Protein AF-A0A972KC59-F1 (afdb_monomer_lite)

Sequence (123 aa):
MIPARIHNEEPGDDVRRSLGVIERSIFDCVYSRHHNGRVRERAIRRLLLSEQNFSWTVPYAVRLLGEYVVEIAAAIDTMLPLDWDSAREASFGKFAAMNPKFVALTEARATSYWALRAERTRL

Foldseek 3Di:
DQDQADADDDDDPVVLVPDDPVVNLVSLLNQCRYPDPVSVLVSLLCQQPPPPQDLVSLLSNLQSLLVDDVCSVVVCVVSCPPCVDPSNVCSNVVVCVVCVVSNVNSVVSNVVVVVVVVVVVVD

Secondary structure (DSSP, 8-state):
---S-B-PPPPPHHHHHHS-HHHHHHHHHHHTTBSSHHHHHHHHHHHHH-S---GGGHHHHHHHHTT--HHHHHHHHHHS-TT--HHHHHHHHHHHHH-HHHHHHHHHHHHHHHHHHHHHT--

Structure (mmCIF, N/CA/C/O backbone):
data_AF-A0A972KC59-F1
#
_entry.id   AF-A0A972KC59-F1
#
loop_
_atom_site.group_PDB
_atom_site.id
_atom_site.type_symbol
_atom_site.label_atom_id
_atom_site.label_alt_id
_atom_site.label_comp_id
_atom_site.label_asym_id
_atom_site.label_entity_id
_atom_site.label_seq_id
_atom_site.pdbx_PDB_ins_code
_atom_site.Cartn_x
_atom_site.Cartn_y
_atom_site.Cartn_z
_atom_site.occupancy
_atom_site.B_iso_or_equiv
_atom_site.auth_seq_id
_atom_site.auth_comp_id
_atom_site.auth_asym_id
_atom_site.auth_atom_id
_atom_site.pdbx_PDB_model_num
ATOM 1 N N . MET A 1 1 ? -2.236 13.576 -3.751 1.00 61.56 1 MET A N 1
ATOM 2 C CA . MET A 1 1 ? -3.547 12.915 -3.950 1.00 61.56 1 MET A CA 1
ATOM 3 C C . MET A 1 1 ? -3.276 11.479 -4.390 1.00 61.56 1 MET A C 1
ATOM 5 O O . MET A 1 1 ? -2.467 11.314 -5.289 1.00 61.56 1 MET A O 1
ATOM 9 N N . ILE A 1 2 ? -3.857 10.463 -3.741 1.00 78.06 2 ILE A N 1
ATOM 10 C CA . ILE A 1 2 ? -3.694 9.047 -4.140 1.00 78.06 2 ILE A CA 1
ATOM 11 C C . ILE A 1 2 ? -4.804 8.703 -5.145 1.00 78.06 2 ILE A C 1
ATOM 13 O O . ILE A 1 2 ? -5.965 8.982 -4.828 1.00 78.06 2 ILE A O 1
ATOM 17 N N . PRO A 1 3 ? -4.504 8.107 -6.315 1.00 81.44 3 PRO A N 1
ATOM 18 C CA . PRO A 1 3 ? -5.525 7.771 -7.305 1.00 81.44 3 PRO A CA 1
ATOM 19 C C . PRO A 1 3 ? -6.603 6.835 -6.747 1.00 81.44 3 PRO A C 1
ATOM 21 O O . PRO A 1 3 ? -6.301 5.869 -6.041 1.00 81.44 3 PRO A O 1
ATOM 24 N N . ALA A 1 4 ? -7.868 7.084 -7.093 1.00 84.56 4 ALA A N 1
ATOM 25 C CA . ALA A 1 4 ? -8.968 6.201 -6.707 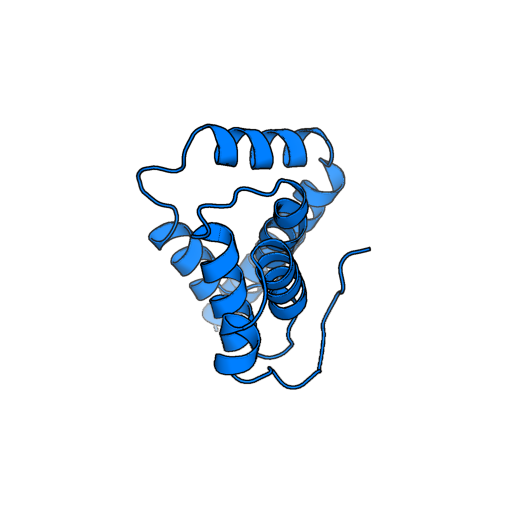1.00 84.56 4 ALA A CA 1
ATOM 26 C C . ALA A 1 4 ? -8.883 4.855 -7.445 1.00 84.56 4 ALA A C 1
ATOM 28 O O . ALA A 1 4 ? -8.833 3.809 -6.803 1.00 84.56 4 ALA A O 1
ATOM 29 N N . ARG A 1 5 ? -8.793 4.876 -8.776 1.00 89.31 5 ARG A N 1
ATOM 30 C CA . ARG A 1 5 ? -8.584 3.692 -9.613 1.00 89.31 5 ARG A CA 1
ATOM 31 C C . ARG A 1 5 ? -7.821 4.083 -10.876 1.00 89.31 5 ARG A C 1
ATOM 33 O O . ARG A 1 5 ? -8.007 5.196 -11.360 1.00 89.31 5 ARG A O 1
ATOM 40 N N . ILE A 1 6 ? -6.999 3.181 -11.401 1.00 92.88 6 ILE A N 1
ATOM 41 C CA . ILE A 1 6 ? -6.378 3.313 -12.725 1.00 92.88 6 ILE A CA 1
ATOM 42 C C . ILE A 1 6 ? -6.845 2.184 -13.652 1.00 92.88 6 ILE A C 1
ATOM 44 O O . ILE A 1 6 ? -7.125 1.068 -13.199 1.00 92.88 6 ILE A O 1
ATOM 48 N N . HIS A 1 7 ? -6.918 2.489 -14.947 1.00 92.75 7 HIS A N 1
ATOM 49 C CA . HIS A 1 7 ? -7.423 1.588 -15.993 1.00 92.75 7 HIS A CA 1
ATOM 50 C C . HIS A 1 7 ? -6.386 1.261 -17.071 1.00 92.75 7 HIS A C 1
ATOM 52 O O . HIS A 1 7 ? -6.705 0.583 -18.038 1.00 92.75 7 HIS A O 1
ATOM 58 N N . ASN A 1 8 ? -5.159 1.747 -16.908 1.00 93.00 8 ASN A N 1
ATOM 59 C CA . ASN A 1 8 ? -4.049 1.462 -17.804 1.00 93.00 8 ASN A CA 1
ATOM 60 C C . ASN A 1 8 ? -3.724 -0.031 -17.793 1.00 93.00 8 ASN A C 1
ATOM 62 O O . ASN A 1 8 ? -3.678 -0.618 -16.716 1.00 93.00 8 ASN A O 1
ATOM 66 N N . GLU A 1 9 ? -3.442 -0.598 -18.965 1.00 92.88 9 GLU A N 1
ATOM 67 C CA . GLU A 1 9 ? -2.882 -1.945 -19.078 1.00 92.88 9 GLU A CA 1
ATOM 68 C C . GLU A 1 9 ? -1.621 -2.079 -18.222 1.00 92.88 9 GLU A C 1
ATOM 70 O O . GLU A 1 9 ? -0.815 -1.148 -18.147 1.00 92.88 9 GLU A O 1
ATOM 75 N N . GLU A 1 10 ? -1.454 -3.233 -17.574 1.00 91.81 10 GLU A N 1
ATOM 76 C CA . GLU A 1 10 ? -0.248 -3.505 -16.798 1.00 91.81 10 GLU A CA 1
ATOM 77 C C . GLU A 1 10 ? 0.924 -3.773 -17.757 1.00 91.81 10 GLU A C 1
ATOM 79 O O . GLU A 1 10 ? 0.844 -4.690 -18.578 1.00 91.81 10 GLU A O 1
ATOM 84 N N . PRO A 1 11 ? 2.027 -3.009 -17.664 1.00 90.88 11 PRO A N 1
ATOM 85 C CA . PRO A 1 11 ? 3.232 -3.276 -18.422 1.00 90.88 11 PRO A CA 1
ATOM 86 C C . PRO A 1 11 ? 3.775 -4.660 -18.084 1.00 90.88 11 PRO A C 1
ATOM 88 O O . PRO A 1 11 ? 3.614 -5.148 -16.962 1.00 90.88 11 PRO A O 1
ATOM 91 N N . GLY A 1 12 ? 4.462 -5.272 -19.046 1.00 88.88 12 GLY A N 1
ATOM 92 C CA . GLY A 1 12 ? 5.113 -6.558 -18.836 1.00 88.88 12 GLY A CA 1
ATOM 93 C C . GLY A 1 12 ? 6.063 -6.543 -17.633 1.00 88.88 12 GLY A C 1
ATOM 94 O O . GLY A 1 12 ? 6.632 -5.514 -17.252 1.00 88.88 12 GLY A O 1
ATOM 95 N N . ASP A 1 13 ? 6.240 -7.708 -17.006 1.00 87.62 13 ASP A N 1
ATOM 96 C CA . ASP A 1 13 ? 7.121 -7.851 -15.840 1.00 87.62 13 ASP A CA 1
ATOM 97 C C . ASP A 1 13 ? 8.588 -7.488 -16.164 1.00 87.62 13 ASP A C 1
ATOM 99 O O . ASP A 1 13 ? 9.344 -7.120 -15.264 1.00 87.62 13 ASP A O 1
ATOM 103 N N . ASP A 1 14 ? 8.990 -7.567 -17.434 1.00 92.31 14 ASP A N 1
ATOM 104 C CA . ASP A 1 14 ? 10.281 -7.118 -17.963 1.00 92.31 14 ASP A CA 1
ATOM 105 C C . ASP A 1 14 ? 10.490 -5.611 -17.776 1.00 92.31 14 ASP A C 1
ATOM 107 O O . ASP A 1 14 ? 11.530 -5.209 -17.250 1.00 92.31 14 ASP A O 1
ATOM 111 N N . VAL A 1 15 ? 9.470 -4.799 -18.076 1.00 93.44 15 VAL A N 1
ATOM 112 C CA . VAL A 1 15 ? 9.511 -3.342 -17.891 1.00 93.44 15 VAL A CA 1
ATOM 113 C C . VAL A 1 15 ? 9.747 -3.014 -16.425 1.00 93.44 15 VAL A C 1
ATOM 115 O O . VAL A 1 15 ? 10.621 -2.221 -16.095 1.00 93.44 15 VAL A O 1
ATOM 118 N N . ARG A 1 16 ? 9.030 -3.666 -15.502 1.00 93.31 16 ARG A N 1
ATOM 119 C CA . ARG A 1 16 ? 9.256 -3.428 -14.070 1.00 93.31 16 ARG A CA 1
ATOM 120 C C . ARG A 1 16 ? 10.661 -3.854 -13.636 1.00 93.31 16 ARG A C 1
ATOM 122 O O . ARG A 1 16 ? 11.253 -3.205 -12.776 1.00 93.31 16 ARG A O 1
ATOM 129 N N . ARG A 1 17 ? 11.194 -4.957 -14.171 1.00 92.06 17 ARG A N 1
ATOM 130 C CA . ARG A 1 17 ? 12.540 -5.444 -13.818 1.00 92.06 17 ARG A CA 1
ATOM 131 C C . ARG A 1 17 ? 13.643 -4.503 -14.298 1.00 92.06 17 ARG A C 1
ATOM 133 O O . ARG A 1 17 ? 14.660 -4.421 -13.614 1.00 92.06 17 ARG A O 1
ATOM 140 N N . SER A 1 18 ? 13.437 -3.783 -15.402 1.00 95.56 18 SER A N 1
ATOM 141 C CA . SER A 1 18 ? 14.406 -2.799 -15.896 1.00 95.56 18 SER A CA 1
ATOM 142 C C . SER A 1 18 ? 14.417 -1.485 -15.108 1.00 95.56 18 SER A C 1
ATOM 144 O O . SER A 1 18 ? 15.389 -0.743 -15.202 1.00 95.56 18 SER A O 1
ATOM 146 N N . LEU A 1 19 ? 13.368 -1.188 -14.333 1.00 94.88 19 LEU A N 1
ATOM 147 C CA . LEU A 1 19 ? 13.283 0.026 -13.513 1.00 94.88 19 LEU A CA 1
ATOM 148 C C . LEU A 1 19 ? 14.255 -0.004 -12.330 1.00 94.88 19 LEU A C 1
ATOM 150 O O . LEU A 1 19 ? 14.490 -1.058 -11.740 1.00 94.88 19 LEU A O 1
ATOM 154 N N . GLY A 1 20 ? 14.743 1.162 -11.914 1.00 94.81 20 GLY A N 1
ATOM 155 C CA . GLY A 1 20 ? 15.504 1.350 -10.683 1.00 94.81 20 GLY A CA 1
ATOM 156 C C . GLY A 1 20 ? 14.663 1.145 -9.417 1.00 94.81 20 GLY A C 1
ATOM 157 O O . GLY A 1 20 ? 13.443 0.998 -9.450 1.00 94.81 20 GLY A O 1
ATOM 158 N N . VAL A 1 21 ? 15.313 1.149 -8.252 1.00 93.06 21 VAL A N 1
ATOM 159 C CA . VAL A 1 21 ? 14.655 0.874 -6.960 1.00 93.06 21 VAL A CA 1
ATOM 160 C C . VAL A 1 21 ? 13.471 1.810 -6.683 1.00 93.06 21 VAL A C 1
ATOM 162 O O . VAL A 1 21 ? 12.387 1.342 -6.347 1.00 93.06 21 VAL A O 1
ATOM 165 N N . ILE A 1 22 ? 13.670 3.121 -6.835 1.00 94.69 22 ILE A N 1
ATOM 166 C CA . ILE A 1 22 ? 12.629 4.125 -6.565 1.00 94.69 22 ILE A CA 1
ATOM 167 C C . ILE A 1 22 ? 11.489 3.997 -7.579 1.00 94.69 22 ILE A C 1
ATOM 169 O O . ILE A 1 22 ? 10.319 4.011 -7.204 1.00 94.69 22 ILE A O 1
ATOM 173 N N . GLU A 1 23 ? 11.827 3.821 -8.854 1.00 95.25 23 GLU A N 1
ATOM 174 C CA . GLU A 1 23 ? 10.865 3.678 -9.947 1.00 95.25 23 GLU A CA 1
ATOM 175 C C . GLU A 1 23 ? 9.991 2.434 -9.774 1.00 95.25 23 GLU A C 1
ATOM 177 O O . GLU A 1 23 ? 8.782 2.514 -9.972 1.00 95.25 23 GLU A O 1
ATOM 182 N N . ARG A 1 24 ? 10.561 1.307 -9.322 1.00 94.56 24 ARG A N 1
ATOM 183 C CA . ARG A 1 24 ? 9.791 0.102 -8.975 1.00 94.56 24 ARG A CA 1
ATOM 184 C C . ARG A 1 24 ? 8.807 0.359 -7.839 1.00 94.56 24 ARG A C 1
ATOM 186 O O . ARG A 1 24 ? 7.664 -0.075 -7.928 1.00 94.56 24 ARG A O 1
ATOM 193 N N . SER A 1 25 ? 9.213 1.096 -6.808 1.00 94.19 25 SER A N 1
ATOM 194 C CA . SER A 1 25 ? 8.317 1.452 -5.703 1.00 94.19 25 SER A CA 1
ATOM 195 C C . SER A 1 25 ? 7.198 2.399 -6.151 1.00 94.19 25 SER A C 1
ATOM 197 O O . SER A 1 25 ? 6.052 2.233 -5.741 1.00 94.19 25 SER A O 1
ATOM 199 N N . ILE A 1 26 ? 7.490 3.361 -7.034 1.00 94.50 26 ILE A N 1
ATOM 200 C CA . ILE A 1 26 ? 6.467 4.230 -7.641 1.00 94.50 26 ILE A CA 1
ATOM 201 C C . ILE A 1 26 ? 5.514 3.401 -8.507 1.00 94.50 26 ILE A C 1
ATOM 203 O O . ILE A 1 26 ? 4.298 3.555 -8.389 1.00 94.50 26 ILE A O 1
ATOM 207 N N . PHE A 1 27 ? 6.054 2.504 -9.334 1.00 95.00 27 PHE A N 1
ATOM 208 C CA . PHE A 1 27 ? 5.286 1.578 -10.159 1.00 95.00 27 PHE A CA 1
ATOM 209 C C . PHE A 1 27 ? 4.315 0.773 -9.294 1.00 95.00 27 PHE A C 1
ATOM 211 O O . PHE A 1 27 ? 3.109 0.809 -9.528 1.00 95.00 27 PHE A O 1
ATOM 218 N N . ASP A 1 28 ? 4.804 0.112 -8.245 1.00 93.44 28 ASP A N 1
ATOM 219 C CA . ASP A 1 28 ? 3.955 -0.711 -7.387 1.00 93.44 28 ASP A CA 1
ATOM 220 C C . ASP A 1 28 ? 2.923 0.145 -6.615 1.00 93.44 28 ASP A C 1
ATOM 222 O O . ASP A 1 28 ? 1.770 -0.264 -6.465 1.00 93.44 28 ASP A O 1
ATOM 226 N N . CYS A 1 29 ? 3.256 1.379 -6.214 1.00 93.88 29 CYS A N 1
ATOM 227 C CA . CYS A 1 29 ? 2.280 2.326 -5.656 1.00 93.88 29 CYS A CA 1
ATOM 228 C C . CYS A 1 29 ? 1.155 2.652 -6.646 1.00 93.88 29 CYS A C 1
ATOM 230 O O . CYS A 1 29 ? -0.021 2.609 -6.282 1.00 93.88 29 CYS A O 1
ATOM 232 N N . VAL A 1 30 ? 1.485 2.944 -7.903 1.00 94.25 30 VAL A N 1
ATOM 233 C CA . VAL A 1 30 ? 0.498 3.243 -8.950 1.00 94.25 30 VAL A CA 1
ATOM 234 C C . VAL A 1 30 ? -0.375 2.013 -9.234 1.00 94.25 30 VAL A C 1
ATOM 236 O O . VAL A 1 30 ? -1.604 2.103 -9.169 1.00 94.25 30 VAL A O 1
ATOM 239 N N . TYR A 1 31 ? 0.231 0.841 -9.442 1.00 93.56 31 TYR A N 1
ATOM 240 C CA . TYR A 1 31 ? -0.491 -0.397 -9.764 1.00 93.56 31 TYR A CA 1
ATOM 241 C C . TYR A 1 31 ? -1.244 -1.015 -8.580 1.00 93.56 31 TYR A C 1
ATOM 243 O O . TYR A 1 31 ? -2.209 -1.752 -8.795 1.00 93.56 31 TYR A O 1
ATOM 251 N N . SER A 1 32 ? -0.957 -0.609 -7.337 1.00 91.19 32 SER A N 1
ATOM 252 C CA . SER A 1 32 ? -1.829 -0.897 -6.182 1.00 91.19 32 SER A CA 1
ATOM 253 C C . SER A 1 32 ? -3.250 -0.324 -6.341 1.00 91.19 32 SER A C 1
ATOM 255 O O . SER A 1 32 ? -4.175 -0.717 -5.627 1.00 9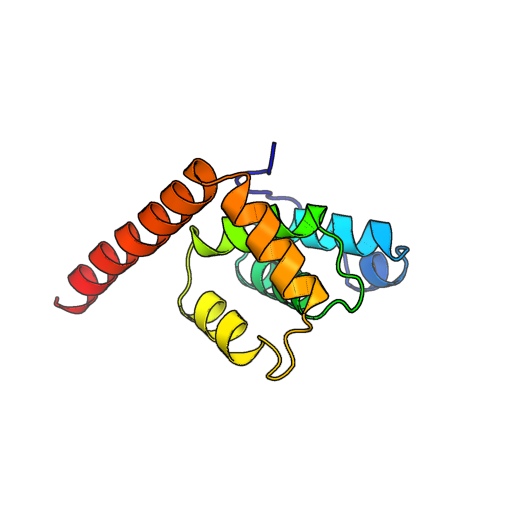1.19 32 SER A O 1
ATOM 257 N N . ARG A 1 33 ? -3.454 0.597 -7.295 1.00 92.00 33 ARG A N 1
ATOM 258 C CA . ARG A 1 33 ? -4.734 1.260 -7.591 1.00 92.00 33 ARG A CA 1
ATOM 259 C C . ARG A 1 33 ? -5.399 0.739 -8.868 1.00 92.00 33 ARG A C 1
ATOM 261 O O . ARG A 1 33 ? -6.404 1.297 -9.303 1.00 92.00 33 ARG A O 1
ATOM 268 N N . HIS A 1 34 ? -4.869 -0.319 -9.474 1.00 92.69 34 HIS A 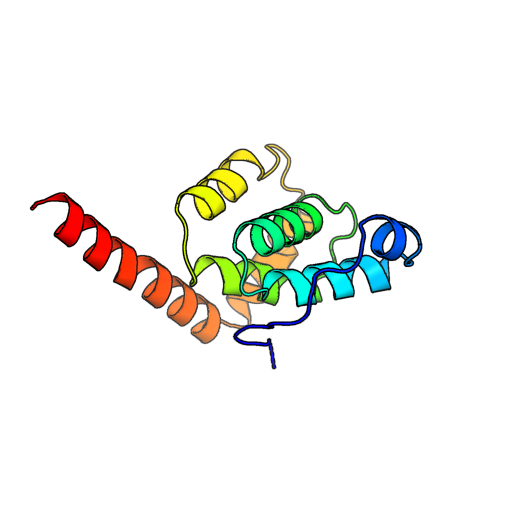N 1
ATOM 269 C CA . HIS A 1 34 ? -5.370 -0.868 -10.731 1.00 92.69 34 HIS A CA 1
ATOM 270 C C . HIS A 1 34 ? -6.785 -1.464 -10.618 1.00 92.69 34 HIS A C 1
ATOM 272 O O . HIS A 1 34 ? -7.195 -1.951 -9.570 1.00 92.69 34 HIS A O 1
ATOM 278 N N . HIS A 1 35 ? -7.587 -1.423 -11.678 1.00 88.69 35 HIS A N 1
ATOM 279 C CA . HIS A 1 35 ? -8.952 -1.960 -11.636 1.00 88.69 35 HIS A CA 1
ATOM 280 C C . HIS A 1 35 ? -8.988 -3.492 -11.440 1.00 88.69 35 HIS A C 1
ATOM 282 O O . HIS A 1 35 ? -9.804 -3.992 -10.663 1.00 88.69 35 HIS A O 1
ATOM 288 N N . ASN A 1 36 ? -8.061 -4.230 -12.063 1.00 88.75 36 ASN A N 1
ATOM 289 C CA . ASN A 1 36 ? -7.908 -5.678 -11.888 1.00 88.75 36 ASN A CA 1
ATOM 290 C C . ASN A 1 36 ? -7.347 -6.012 -10.492 1.00 88.75 36 ASN A C 1
ATOM 292 O O . ASN A 1 36 ? -6.275 -5.538 -10.109 1.00 88.75 36 ASN A O 1
ATOM 296 N N . GLY A 1 37 ? -8.071 -6.847 -9.737 1.00 84.44 37 GLY A N 1
ATOM 297 C CA . GLY A 1 37 ? -7.708 -7.255 -8.376 1.00 84.44 37 GLY A CA 1
ATOM 298 C C . GLY A 1 37 ? -6.384 -8.018 -8.275 1.00 84.44 37 GLY A C 1
ATOM 299 O O . GLY A 1 37 ? -5.642 -7.782 -7.329 1.00 84.44 37 GLY A O 1
ATOM 300 N N . ARG A 1 38 ? -6.036 -8.846 -9.271 1.00 85.56 38 ARG A N 1
ATOM 301 C CA . ARG A 1 38 ? -4.775 -9.615 -9.277 1.00 85.56 38 ARG A CA 1
ATOM 302 C C . ARG A 1 38 ? -3.550 -8.709 -9.404 1.00 85.56 38 ARG A C 1
ATOM 304 O O . ARG A 1 38 ? -2.544 -8.922 -8.736 1.00 85.56 38 ARG A O 1
ATOM 311 N N . VAL A 1 39 ? -3.661 -7.668 -10.230 1.00 90.69 39 VAL A N 1
ATOM 312 C CA . VAL A 1 39 ? -2.607 -6.657 -10.418 1.00 90.69 39 VAL A CA 1
ATOM 313 C C . VAL A 1 39 ? -2.378 -5.885 -9.122 1.00 90.69 39 VAL A C 1
ATOM 315 O O . VAL A 1 39 ? -1.243 -5.760 -8.664 1.00 90.69 39 VAL A O 1
ATOM 318 N N . ARG A 1 40 ? -3.467 -5.440 -8.479 1.00 88.81 40 ARG A N 1
ATOM 319 C CA . ARG A 1 40 ? -3.397 -4.752 -7.183 1.00 88.81 40 ARG A CA 1
ATOM 320 C C . ARG A 1 40 ? -2.761 -5.611 -6.104 1.00 88.81 40 ARG A C 1
ATOM 322 O O . ARG A 1 40 ? -1.903 -5.120 -5.377 1.00 88.81 40 ARG A O 1
ATOM 329 N N . GLU A 1 41 ? -3.175 -6.872 -6.008 1.00 84.69 41 GLU A N 1
ATOM 330 C CA . GLU A 1 41 ? -2.622 -7.817 -5.043 1.00 84.69 41 GLU A CA 1
ATOM 331 C C . GLU A 1 41 ? -1.115 -7.994 -5.263 1.00 84.69 41 GLU A C 1
ATOM 333 O O . GLU A 1 41 ? -0.320 -7.824 -4.344 1.00 84.69 41 GLU A O 1
ATOM 338 N N . ARG A 1 42 ? -0.682 -8.246 -6.500 1.00 88.31 42 ARG A N 1
ATOM 339 C CA . ARG A 1 42 ? 0.743 -8.392 -6.816 1.00 88.31 42 ARG A CA 1
ATOM 340 C C . ARG A 1 42 ? 1.551 -7.137 -6.479 1.00 88.31 42 ARG A C 1
ATOM 342 O O . ARG A 1 42 ? 2.643 -7.249 -5.922 1.00 88.31 42 ARG A O 1
ATOM 349 N N . ALA A 1 43 ? 1.021 -5.958 -6.793 1.00 90.31 43 ALA A N 1
ATOM 350 C CA . ALA A 1 43 ? 1.666 -4.687 -6.492 1.00 90.31 43 ALA A CA 1
ATOM 351 C C . ALA A 1 43 ? 1.803 -4.457 -4.977 1.00 90.31 43 ALA A C 1
ATOM 353 O O . ALA A 1 43 ? 2.887 -4.111 -4.509 1.00 90.31 43 ALA A O 1
ATOM 354 N N . ILE A 1 44 ? 0.755 -4.724 -4.184 1.00 87.19 44 ILE A N 1
ATOM 355 C CA . ILE A 1 44 ? 0.848 -4.550 -2.728 1.00 87.19 44 ILE A CA 1
ATOM 356 C C . ILE A 1 44 ? 1.786 -5.570 -2.084 1.00 87.19 44 ILE A C 1
ATOM 358 O O . ILE A 1 44 ? 2.569 -5.205 -1.211 1.00 87.19 44 ILE A O 1
ATOM 362 N N . ARG A 1 45 ? 1.785 -6.819 -2.567 1.00 84.94 45 ARG A N 1
ATOM 363 C CA . ARG A 1 45 ? 2.731 -7.851 -2.125 1.00 84.94 45 ARG A CA 1
ATOM 364 C C . ARG A 1 45 ? 4.173 -7.381 -2.313 1.00 84.94 45 ARG A C 1
ATOM 366 O O . ARG A 1 45 ? 4.978 -7.488 -1.395 1.00 84.94 45 ARG A O 1
ATOM 373 N N . ARG A 1 46 ? 4.485 -6.802 -3.475 1.00 88.69 46 ARG A N 1
ATOM 374 C CA . ARG A 1 46 ? 5.812 -6.238 -3.766 1.00 88.69 46 ARG A CA 1
ATOM 375 C C . ARG A 1 46 ? 6.162 -5.064 -2.848 1.00 88.69 46 ARG A C 1
ATOM 377 O O . ARG A 1 46 ? 7.303 -4.992 -2.412 1.00 88.69 46 ARG A O 1
ATOM 384 N N . LEU A 1 47 ? 5.210 -4.186 -2.521 1.00 87.38 47 LEU A N 1
ATOM 385 C CA . LEU A 1 47 ? 5.441 -3.072 -1.591 1.00 87.38 47 LEU A CA 1
ATOM 386 C C . LEU A 1 47 ? 5.712 -3.541 -0.158 1.00 87.38 47 LEU A C 1
ATOM 388 O O . LEU A 1 47 ? 6.621 -3.022 0.480 1.00 87.38 47 LEU A O 1
ATOM 392 N N . LEU A 1 48 ? 4.937 -4.505 0.344 1.00 81.25 48 LEU A N 1
ATOM 393 C CA . LEU A 1 48 ? 5.064 -4.990 1.722 1.00 81.25 48 LEU A CA 1
ATOM 394 C C . LEU A 1 48 ? 6.320 -5.845 1.925 1.00 81.25 48 LEU A C 1
ATOM 396 O O . LEU A 1 48 ? 6.986 -5.718 2.949 1.00 81.25 48 LEU A O 1
ATOM 400 N N . LEU A 1 49 ? 6.671 -6.666 0.930 1.00 81.38 49 LEU A N 1
ATOM 401 C CA . LEU A 1 49 ? 7.866 -7.517 0.956 1.00 81.38 49 LEU A CA 1
ATOM 402 C C . LEU A 1 49 ? 9.142 -6.800 0.495 1.00 81.38 49 LEU A C 1
ATOM 404 O O . LEU A 1 49 ? 10.229 -7.365 0.582 1.00 81.38 49 LEU A O 1
ATOM 408 N N . SER A 1 50 ? 9.039 -5.572 -0.017 1.00 81.88 50 SER A N 1
ATOM 409 C CA . SER A 1 50 ? 10.207 -4.790 -0.415 1.00 81.88 50 SER A CA 1
ATOM 410 C C . SER A 1 50 ? 11.074 -4.494 0.806 1.00 81.88 50 SER A C 1
ATOM 412 O O . SER A 1 50 ? 10.606 -3.892 1.772 1.00 81.88 50 SER A O 1
ATOM 414 N N . GLU A 1 51 ? 12.359 -4.846 0.744 1.00 79.62 51 GLU A N 1
ATOM 415 C CA . GLU A 1 51 ? 13.377 -4.432 1.727 1.00 79.62 51 GLU A CA 1
ATOM 416 C C . GLU A 1 51 ? 13.449 -2.906 1.857 1.00 79.62 51 GLU A C 1
ATOM 418 O O . GLU A 1 51 ? 13.716 -2.356 2.924 1.00 79.62 51 GLU A O 1
ATOM 423 N N . GLN A 1 52 ? 13.106 -2.207 0.777 1.00 80.25 52 GLN A N 1
ATOM 424 C CA . GLN A 1 52 ? 13.097 -0.759 0.725 1.00 80.25 52 GLN A CA 1
ATOM 425 C C . GLN A 1 52 ? 11.832 -0.230 1.403 1.00 80.25 52 GLN A C 1
ATOM 427 O O . GLN A 1 52 ? 10.758 -0.166 0.801 1.00 80.25 52 GLN A O 1
ATOM 432 N N . ASN A 1 53 ? 11.979 0.146 2.671 1.00 76.38 53 ASN A N 1
ATOM 433 C CA . ASN A 1 53 ? 10.926 0.703 3.513 1.00 76.38 53 ASN A CA 1
ATOM 434 C C . ASN A 1 53 ? 10.774 2.221 3.307 1.00 76.38 53 ASN A C 1
ATOM 436 O O . ASN A 1 53 ? 11.182 3.044 4.128 1.00 76.38 53 ASN A O 1
ATOM 440 N N . PHE A 1 54 ? 10.204 2.610 2.171 1.00 89.44 54 PHE A N 1
ATOM 441 C CA . PHE A 1 54 ? 9.927 4.014 1.892 1.00 89.44 54 PHE A CA 1
ATOM 442 C C . PHE A 1 54 ? 8.623 4.466 2.560 1.00 89.44 54 PHE A C 1
ATOM 444 O O . PHE A 1 54 ? 7.541 4.049 2.164 1.00 89.44 54 PHE A O 1
ATOM 451 N N . SER A 1 55 ? 8.690 5.396 3.512 1.00 89.81 55 SER A N 1
ATOM 452 C CA . SER A 1 55 ? 7.513 5.874 4.263 1.00 89.81 55 SER A CA 1
ATOM 453 C C . SER A 1 55 ? 6.382 6.453 3.396 1.00 89.81 55 SER A C 1
ATOM 455 O O . SER A 1 55 ? 5.215 6.413 3.785 1.00 89.81 55 SER A O 1
ATOM 457 N N . TRP A 1 56 ? 6.689 6.957 2.197 1.00 91.19 56 TRP A N 1
ATOM 458 C CA . TRP A 1 56 ? 5.700 7.486 1.253 1.00 91.19 56 TRP A CA 1
ATOM 459 C C . TRP A 1 56 ? 4.874 6.404 0.534 1.00 91.19 56 TRP A C 1
ATOM 461 O O . TRP A 1 56 ? 3.898 6.744 -0.137 1.00 91.19 56 TRP A O 1
ATOM 471 N N . THR A 1 57 ? 5.213 5.118 0.676 1.00 91.81 57 THR A N 1
ATOM 472 C CA . THR A 1 57 ? 4.418 3.997 0.140 1.00 91.81 57 THR A CA 1
ATOM 473 C C . THR A 1 57 ? 3.287 3.590 1.090 1.00 91.81 57 THR A C 1
ATOM 475 O O . THR A 1 57 ? 2.242 3.122 0.637 1.00 91.81 57 THR A O 1
ATOM 478 N N . VAL A 1 58 ? 3.437 3.850 2.397 1.00 90.38 58 VAL A N 1
ATOM 479 C CA . VAL A 1 58 ? 2.466 3.509 3.456 1.00 90.38 58 VAL A CA 1
ATOM 480 C C . VAL A 1 58 ? 1.030 3.948 3.134 1.00 90.38 58 VAL A C 1
ATOM 482 O O . VAL A 1 58 ? 0.119 3.128 3.272 1.00 90.38 58 VAL A O 1
ATOM 485 N N . PRO A 1 59 ? 0.771 5.178 2.642 1.00 91.62 59 PRO A N 1
ATOM 486 C CA . PRO A 1 59 ? -0.590 5.606 2.338 1.00 91.62 59 PRO A CA 1
ATOM 487 C C . PRO A 1 59 ? -1.282 4.727 1.284 1.00 91.62 59 PRO A C 1
ATOM 489 O O . PRO A 1 59 ? -2.499 4.560 1.340 1.00 91.62 59 PRO A O 1
ATOM 492 N N . TYR A 1 60 ? -0.532 4.154 0.336 1.00 90.88 60 TYR A N 1
ATOM 493 C CA . TYR A 1 60 ? -1.067 3.267 -0.703 1.00 90.88 60 TYR A CA 1
ATOM 494 C C . TYR A 1 60 ? -1.472 1.912 -0.122 1.00 90.88 60 TYR A C 1
ATOM 496 O O . TYR A 1 60 ? -2.547 1.405 -0.450 1.00 90.88 60 TYR A O 1
ATOM 504 N N . ALA A 1 61 ? -0.658 1.379 0.794 1.00 87.06 61 ALA A N 1
ATOM 505 C CA . ALA A 1 61 ? -0.966 0.154 1.520 1.00 87.06 61 ALA A CA 1
ATOM 506 C C . ALA A 1 61 ? -2.208 0.315 2.400 1.00 87.06 61 ALA A C 1
ATOM 508 O O . ALA A 1 61 ? -3.164 -0.448 2.267 1.00 87.06 61 ALA A O 1
ATOM 509 N N . VAL A 1 62 ? -2.246 1.367 3.224 1.00 86.94 62 VAL A N 1
ATOM 510 C CA . VAL A 1 62 ? -3.390 1.633 4.106 1.00 86.94 62 VAL A CA 1
ATOM 511 C C . VAL A 1 62 ? -4.655 1.887 3.287 1.00 86.94 62 VAL A C 1
ATOM 513 O O . VAL A 1 62 ? -5.700 1.320 3.587 1.00 86.94 62 VAL A O 1
ATOM 516 N N . ARG A 1 63 ? -4.583 2.665 2.196 1.00 87.25 63 ARG A N 1
ATOM 517 C CA . ARG A 1 63 ? -5.755 2.938 1.345 1.00 87.25 63 ARG A CA 1
ATOM 518 C C . ARG A 1 63 ? -6.408 1.661 0.817 1.00 87.25 63 ARG A C 1
ATOM 520 O O . ARG A 1 63 ? -7.634 1.646 0.692 1.00 87.25 63 ARG A O 1
ATOM 527 N N . LEU A 1 64 ? -5.606 0.647 0.478 1.00 84.00 64 LEU A N 1
ATOM 528 C CA . LEU A 1 64 ? -6.075 -0.615 -0.095 1.00 84.00 64 LEU A CA 1
ATOM 529 C C . LEU A 1 64 ? -6.881 -1.449 0.912 1.00 84.00 64 LEU A C 1
ATOM 531 O O . LEU A 1 64 ? -7.860 -2.077 0.511 1.00 84.00 64 LEU A O 1
ATOM 535 N N . LEU A 1 65 ? -6.543 -1.388 2.207 1.00 78.25 65 LEU A N 1
ATOM 536 C CA . LEU A 1 65 ? -7.287 -2.078 3.275 1.00 78.25 65 LEU A CA 1
ATOM 537 C C . LEU A 1 65 ? -8.765 -1.654 3.321 1.00 78.25 6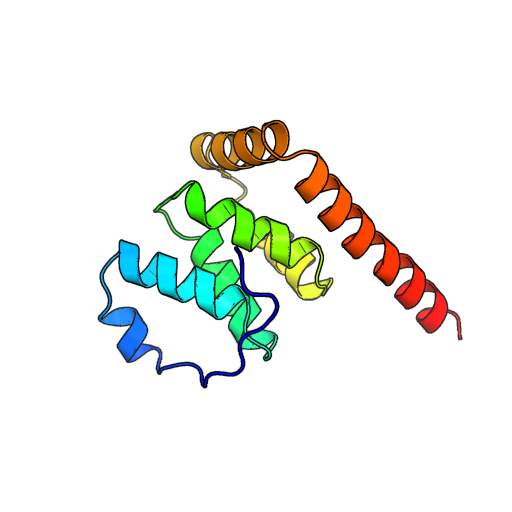5 LEU A C 1
ATOM 539 O O . LEU A 1 65 ? -9.640 -2.462 3.620 1.00 78.25 65 LEU A O 1
ATOM 543 N N . GLY A 1 66 ? -9.061 -0.407 2.949 1.00 75.31 66 GLY A N 1
ATOM 544 C CA . GLY A 1 66 ? -10.424 0.124 2.877 1.00 75.31 66 GLY A CA 1
ATOM 545 C C . GLY A 1 66 ? -11.168 -0.154 1.563 1.00 75.31 66 GLY A C 1
ATOM 546 O O . GLY A 1 66 ? -12.204 0.463 1.337 1.00 75.31 66 GLY A O 1
ATOM 547 N N . GLU A 1 67 ? -10.647 -0.982 0.649 1.00 75.06 67 GLU A N 1
ATOM 548 C CA . GLU A 1 67 ? -11.237 -1.209 -0.691 1.00 75.06 67 GLU A CA 1
ATOM 549 C C . GLU A 1 67 ? -11.572 -2.663 -1.037 1.00 75.06 67 GLU A C 1
ATOM 551 O O . GLU A 1 67 ? -11.985 -2.928 -2.169 1.00 75.06 67 GLU A O 1
ATOM 556 N N . TYR A 1 68 ? -11.454 -3.565 -0.063 1.00 66.94 68 TYR A N 1
ATOM 557 C CA . TYR A 1 68 ? -11.795 -4.994 -0.126 1.00 66.94 68 TYR A CA 1
ATOM 558 C C . TYR A 1 68 ? -10.782 -5.897 -0.811 1.00 66.94 68 TYR A C 1
ATOM 560 O O . TYR A 1 68 ? -10.301 -5.621 -1.910 1.00 66.94 68 TYR A O 1
ATOM 568 N N . VAL A 1 69 ? -10.489 -7.014 -0.140 1.00 56.72 69 VAL A N 1
ATOM 569 C CA . VAL A 1 69 ? -11.084 -8.361 -0.293 1.00 56.72 69 VAL A CA 1
ATOM 570 C C . VAL A 1 69 ? -10.513 -9.178 0.903 1.00 56.72 69 VAL A C 1
ATOM 572 O O . VAL A 1 69 ? -9.380 -8.889 1.297 1.00 56.72 69 VAL A O 1
ATOM 575 N N . VAL A 1 70 ? -11.234 -10.121 1.546 1.00 60.53 70 VAL A N 1
ATOM 576 C CA . VAL A 1 70 ? -10.636 -10.897 2.676 1.00 60.53 70 VAL A CA 1
ATOM 577 C C . VAL A 1 70 ? -9.377 -11.591 2.223 1.00 60.53 70 VAL A C 1
ATOM 579 O O . VAL A 1 70 ? -8.459 -11.755 2.990 1.00 60.53 70 VAL A O 1
ATOM 582 N N . GLU A 1 71 ? -9.323 -11.939 0.953 1.00 59.94 71 GLU A N 1
ATOM 583 C CA . GLU A 1 71 ? -8.220 -12.586 0.291 1.00 59.94 71 GLU A CA 1
ATOM 584 C C . GLU A 1 71 ? -6.996 -11.662 0.225 1.00 59.94 71 GLU A C 1
ATOM 586 O O . GLU A 1 71 ? -5.890 -12.155 0.372 1.00 59.94 71 GLU A O 1
ATOM 591 N N . ILE A 1 72 ? -7.162 -10.334 0.121 1.00 63.66 72 ILE A N 1
ATOM 592 C CA . ILE A 1 72 ? -6.050 -9.375 0.252 1.00 63.66 72 ILE A CA 1
ATOM 593 C C . ILE A 1 72 ? -5.719 -9.135 1.722 1.00 63.66 72 ILE A C 1
ATOM 595 O O . ILE A 1 72 ? -4.548 -9.068 2.052 1.00 63.66 72 ILE A O 1
ATOM 599 N N . ALA A 1 73 ? -6.706 -9.016 2.612 1.00 64.88 73 ALA A N 1
ATOM 600 C CA . ALA A 1 73 ? -6.434 -8.840 4.041 1.00 64.88 73 ALA A CA 1
ATOM 601 C C . ALA A 1 73 ? -5.743 -10.075 4.644 1.00 64.88 73 ALA A C 1
ATOM 603 O O . ALA A 1 73 ? -4.779 -9.921 5.373 1.00 64.88 73 ALA A O 1
ATOM 604 N N . ALA A 1 74 ? -6.175 -11.279 4.274 1.00 65.31 74 ALA A N 1
ATOM 605 C CA . ALA A 1 74 ? -5.599 -12.566 4.641 1.00 65.31 74 ALA A CA 1
ATOM 606 C C . ALA A 1 74 ? -4.293 -12.832 3.891 1.00 65.31 74 ALA A C 1
ATOM 608 O O . ALA A 1 74 ? -3.376 -13.397 4.470 1.00 65.31 74 ALA A O 1
ATOM 609 N N . ALA A 1 75 ? -4.157 -12.405 2.628 1.00 63.47 75 ALA A N 1
ATOM 610 C CA . ALA A 1 75 ? -2.853 -12.392 1.971 1.00 63.47 75 ALA A CA 1
ATOM 611 C C . ALA A 1 75 ? -1.896 -11.479 2.730 1.00 63.47 75 ALA A C 1
ATOM 613 O O . ALA A 1 75 ? -0.801 -11.900 3.035 1.00 63.47 75 ALA A O 1
ATOM 614 N N . ILE A 1 76 ? -2.306 -10.262 3.085 1.00 64.19 76 ILE A N 1
ATOM 615 C CA . ILE A 1 76 ? -1.486 -9.359 3.888 1.00 64.19 76 ILE A CA 1
ATOM 616 C C . ILE A 1 76 ? -1.157 -10.033 5.214 1.00 64.19 76 ILE A C 1
ATOM 618 O O . ILE A 1 76 ? 0.018 -10.173 5.478 1.00 64.19 76 ILE A O 1
ATOM 622 N N . ASP A 1 77 ? -2.134 -10.530 5.971 1.00 66.00 77 ASP A N 1
ATOM 623 C CA . ASP A 1 77 ? -1.951 -11.195 7.271 1.00 66.00 77 ASP A CA 1
ATOM 624 C C . ASP A 1 77 ? -0.984 -12.390 7.204 1.00 66.00 77 ASP A C 1
ATOM 626 O O . ASP A 1 77 ? -0.060 -12.495 8.001 1.00 66.00 77 ASP A O 1
ATOM 630 N N . THR A 1 78 ? -1.114 -13.238 6.179 1.00 64.88 78 THR A N 1
ATOM 631 C CA . THR A 1 78 ? -0.199 -14.373 5.934 1.00 64.88 78 THR A CA 1
ATOM 632 C C . THR A 1 78 ? 1.175 -13.954 5.408 1.00 64.88 78 THR A C 1
ATOM 634 O O . THR A 1 78 ? 2.104 -14.760 5.406 1.00 64.88 78 THR A O 1
ATOM 637 N N . MET A 1 79 ? 1.311 -12.720 4.923 1.00 61.12 79 MET A N 1
ATOM 638 C CA . MET A 1 79 ? 2.536 -12.180 4.332 1.00 61.12 79 MET A CA 1
ATOM 639 C C . MET A 1 79 ? 3.204 -11.114 5.172 1.00 61.12 79 MET A C 1
ATOM 641 O O . MET A 1 79 ? 4.318 -10.717 4.825 1.00 61.12 79 MET A O 1
ATOM 645 N N . LEU A 1 80 ? 2.549 -10.639 6.233 1.00 62.81 80 LEU A N 1
ATOM 646 C CA . LEU A 1 80 ? 3.209 -9.908 7.289 1.00 62.81 80 LEU A CA 1
ATOM 647 C C . LEU A 1 80 ? 4.291 -10.860 7.763 1.00 62.81 80 LEU A C 1
ATOM 649 O O . LEU A 1 80 ? 3.965 -11.940 8.263 1.00 62.81 80 LEU A O 1
ATOM 653 N N . PRO A 1 81 ? 5.570 -10.545 7.506 1.00 54.62 81 PRO A N 1
ATOM 654 C CA . PRO A 1 81 ? 6.621 -11.406 7.988 1.00 54.62 81 PRO A CA 1
ATOM 655 C C . PRO A 1 81 ? 6.412 -11.526 9.495 1.00 54.62 81 PRO A C 1
ATOM 657 O O . PRO A 1 81 ? 6.100 -10.528 10.150 1.00 54.62 81 PRO A O 1
ATOM 660 N N . LEU A 1 82 ? 6.613 -12.722 10.046 1.00 52.12 82 LEU A N 1
ATOM 661 C CA . LEU A 1 82 ? 6.770 -12.879 11.496 1.00 52.12 82 LEU A CA 1
ATOM 662 C C . LEU A 1 82 ? 7.809 -11.867 12.041 1.00 52.12 82 LEU A C 1
ATOM 664 O O . LEU A 1 82 ? 7.688 -11.425 13.177 1.00 52.12 82 LEU A O 1
ATOM 668 N N . ASP A 1 83 ? 8.727 -11.419 11.173 1.00 54.03 83 ASP A N 1
ATOM 669 C CA . ASP A 1 83 ? 9.703 -10.348 11.378 1.00 54.03 83 ASP A CA 1
ATOM 670 C C . ASP A 1 83 ? 9.299 -9.023 10.691 1.00 54.03 83 ASP A C 1
ATOM 672 O O . ASP A 1 83 ? 10.010 -8.494 9.825 1.00 54.03 83 ASP A O 1
ATOM 676 N N . TRP A 1 84 ? 8.134 -8.463 11.031 1.00 66.38 84 TRP A N 1
ATOM 677 C CA . TRP A 1 84 ? 7.832 -7.070 10.691 1.00 66.38 84 TRP A CA 1
ATOM 678 C C . TRP A 1 84 ? 8.852 -6.172 11.405 1.00 66.38 84 TRP A C 1
ATOM 680 O O . TRP A 1 84 ? 8.685 -5.827 12.569 1.00 66.38 84 TRP A O 1
ATOM 690 N N . ASP A 1 85 ? 9.935 -5.806 10.714 1.00 73.00 85 ASP A N 1
ATOM 691 C CA . ASP A 1 85 ? 10.999 -5.009 11.329 1.00 73.00 85 ASP A CA 1
ATOM 692 C C . ASP A 1 85 ? 10.459 -3.671 11.875 1.00 73.00 85 ASP A C 1
ATOM 694 O O . ASP A 1 85 ? 9.665 -2.971 11.229 1.00 73.00 85 ASP A O 1
ATOM 698 N N . SER A 1 86 ? 10.949 -3.317 13.061 1.00 78.50 86 SER A N 1
ATOM 699 C CA . SER A 1 86 ? 10.723 -2.089 13.823 1.00 78.50 86 SER A CA 1
ATOM 700 C C . SER A 1 86 ? 10.661 -0.818 12.968 1.00 78.50 86 SER A C 1
ATOM 702 O O . SER A 1 86 ? 9.834 0.061 13.210 1.00 78.50 86 SER A O 1
ATOM 704 N N . ALA A 1 87 ? 11.472 -0.715 11.910 1.00 81.56 87 ALA A N 1
ATOM 705 C CA . ALA A 1 87 ? 11.466 0.434 11.009 1.00 81.56 87 ALA A CA 1
ATOM 706 C C . ALA A 1 87 ? 10.167 0.551 10.187 1.00 81.56 87 ALA A C 1
ATOM 708 O O . ALA A 1 87 ? 9.661 1.662 9.955 1.00 81.56 87 ALA A O 1
ATOM 709 N N . ARG A 1 88 ? 9.609 -0.574 9.716 1.00 81.12 88 ARG A N 1
ATOM 710 C CA . ARG A 1 88 ? 8.315 -0.582 9.011 1.00 81.12 88 ARG A CA 1
ATOM 711 C C . ARG A 1 88 ? 7.196 -0.283 9.989 1.00 81.12 88 ARG A C 1
ATOM 713 O O . ARG A 1 88 ? 6.328 0.526 9.672 1.00 81.12 88 ARG A O 1
ATOM 720 N N . GLU A 1 89 ? 7.223 -0.898 11.169 1.00 82.69 89 GLU A N 1
ATOM 721 C CA . GLU A 1 89 ? 6.219 -0.663 12.211 1.00 82.69 89 GLU A CA 1
ATOM 722 C C . GLU A 1 89 ? 6.176 0.823 12.585 1.00 82.69 89 GLU A C 1
ATOM 724 O O . GLU A 1 89 ? 5.121 1.454 12.519 1.00 82.69 89 GLU A O 1
ATOM 729 N N . ALA A 1 90 ? 7.341 1.430 12.822 1.00 87.38 90 ALA A N 1
ATOM 730 C CA . ALA A 1 90 ? 7.466 2.856 13.090 1.00 87.38 90 ALA A CA 1
ATOM 731 C C . ALA A 1 90 ? 6.930 3.725 11.940 1.00 87.38 90 ALA A C 1
ATOM 733 O O . ALA A 1 90 ? 6.315 4.764 12.183 1.00 87.38 90 ALA A O 1
ATOM 734 N N . SER A 1 91 ? 7.121 3.313 10.683 1.00 89.12 91 SER A N 1
ATOM 735 C CA . SER A 1 91 ? 6.623 4.056 9.516 1.00 89.12 91 SER A CA 1
ATOM 736 C C . SER A 1 91 ? 5.096 4.032 9.425 1.00 89.12 91 SER A C 1
ATOM 738 O O . SER A 1 91 ? 4.476 5.077 9.209 1.00 89.12 91 SER A O 1
ATOM 740 N N . PHE A 1 92 ? 4.483 2.867 9.646 1.00 88.81 92 PHE A N 1
ATOM 741 C CA . PHE A 1 92 ? 3.027 2.724 9.695 1.00 88.81 92 PHE A CA 1
ATOM 742 C C . PHE A 1 92 ? 2.428 3.437 10.912 1.00 88.81 92 PHE A C 1
ATOM 744 O O . PHE A 1 92 ? 1.469 4.194 10.757 1.00 88.81 92 PHE A O 1
ATOM 751 N N . GLY A 1 93 ? 3.032 3.282 12.092 1.00 89.25 93 GLY A N 1
ATOM 752 C CA . GLY A 1 93 ? 2.611 3.955 13.321 1.00 89.25 93 GLY A CA 1
ATOM 753 C C . GLY A 1 93 ? 2.683 5.477 13.203 1.00 89.25 93 GLY A C 1
ATOM 754 O O . GLY A 1 93 ? 1.711 6.174 13.500 1.00 89.25 93 GLY A O 1
ATOM 755 N N . LYS A 1 94 ? 3.787 6.012 12.666 1.00 93.25 94 LYS A N 1
ATOM 756 C CA . LYS A 1 94 ? 3.936 7.451 12.405 1.00 93.25 94 LYS A CA 1
ATOM 757 C C . LYS A 1 94 ? 2.897 7.956 11.408 1.00 93.25 94 LYS A C 1
ATOM 759 O O . LYS A 1 94 ? 2.294 9.003 11.638 1.00 93.25 94 LYS A O 1
ATOM 764 N N . PHE A 1 95 ? 2.664 7.224 10.316 1.00 93.44 95 PHE A N 1
ATOM 765 C CA . PHE A 1 95 ? 1.629 7.587 9.351 1.00 93.44 95 PHE A CA 1
ATOM 766 C C . PHE A 1 95 ? 0.243 7.631 10.004 1.00 93.44 95 PHE A C 1
ATOM 768 O O . PHE A 1 95 ? -0.479 8.611 9.810 1.00 93.44 95 PHE A O 1
ATOM 775 N N . ALA A 1 96 ? -0.110 6.613 10.793 1.00 91.81 96 ALA A N 1
ATOM 776 C CA . ALA A 1 96 ? -1.397 6.530 11.472 1.00 91.81 96 ALA A CA 1
ATOM 777 C C . ALA A 1 96 ? -1.595 7.689 12.460 1.00 91.81 96 ALA A C 1
ATOM 779 O O . ALA A 1 96 ? -2.619 8.371 12.403 1.00 91.81 96 ALA A O 1
ATOM 780 N N . ALA A 1 97 ? -0.583 7.975 13.286 1.00 94.06 97 ALA A N 1
ATOM 781 C CA . ALA A 1 97 ? -0.606 9.079 14.243 1.00 94.06 97 ALA A CA 1
ATOM 782 C C . ALA A 1 97 ? -0.754 10.450 13.560 1.00 94.06 97 ALA A C 1
ATOM 784 O O . ALA A 1 97 ? -1.478 11.317 14.045 1.00 94.06 97 ALA A O 1
ATOM 785 N N . MET A 1 98 ? -0.104 10.644 12.409 1.00 96.12 98 MET A N 1
ATOM 786 C CA . MET A 1 98 ? -0.193 11.892 11.644 1.00 96.12 98 MET A CA 1
ATOM 787 C C . MET A 1 98 ? -1.501 12.035 10.851 1.00 96.12 98 MET A C 1
ATOM 789 O O . MET A 1 98 ? -1.878 13.152 10.502 1.00 96.12 98 MET A O 1
ATOM 793 N N . ASN A 1 99 ? -2.189 10.933 10.534 1.00 94.69 99 ASN A N 1
ATOM 794 C CA . ASN A 1 99 ? -3.338 10.928 9.623 1.00 94.69 99 ASN A CA 1
ATOM 795 C C . ASN A 1 99 ? -4.570 10.206 10.210 1.00 94.69 99 ASN A C 1
ATOM 797 O O . ASN A 1 99 ? -5.154 9.351 9.535 1.00 94.69 99 ASN A O 1
ATOM 801 N N . PRO A 1 100 ? -5.048 10.565 11.417 1.00 93.81 100 PRO A N 1
ATOM 802 C CA . PRO A 1 100 ? -6.115 9.824 12.098 1.00 93.81 100 PRO A CA 1
ATOM 803 C C . PRO A 1 100 ? -7.426 9.787 11.298 1.00 93.81 100 PRO A C 1
ATOM 805 O O . PRO A 1 100 ? -8.085 8.754 11.225 1.00 93.81 100 PRO A O 1
ATOM 808 N N . LYS A 1 101 ? -7.780 10.881 10.605 1.00 93.75 101 LYS A N 1
ATOM 809 C CA . LYS A 1 101 ? -8.977 10.933 9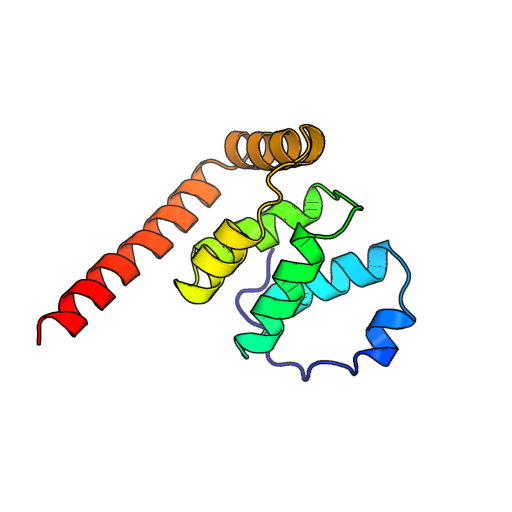.742 1.00 93.75 101 LYS A CA 1
ATOM 810 C C . LYS A 1 101 ? -8.896 9.963 8.559 1.00 93.75 101 LYS A C 1
ATOM 812 O O . LYS A 1 101 ? -9.912 9.417 8.140 1.00 93.75 101 LYS A O 1
ATOM 817 N N . PHE A 1 102 ? -7.699 9.763 8.008 1.00 90.25 102 PHE A N 1
ATOM 818 C CA . PHE A 1 102 ? -7.484 8.841 6.894 1.00 90.25 102 PHE A CA 1
ATOM 819 C C . PHE A 1 102 ? -7.643 7.390 7.349 1.00 90.25 102 PHE A C 1
ATOM 821 O O . PHE A 1 102 ? -8.290 6.596 6.663 1.00 90.25 102 PHE A O 1
ATOM 828 N N . VAL A 1 103 ? -7.082 7.062 8.516 1.00 89.56 103 VAL A N 1
ATOM 829 C CA . VAL A 1 103 ? -7.200 5.735 9.129 1.00 89.56 103 VAL A CA 1
ATOM 830 C C . VAL A 1 103 ? -8.659 5.437 9.464 1.00 89.56 103 VAL A C 1
ATOM 832 O O . VAL A 1 103 ? -9.187 4.444 8.973 1.00 89.56 103 VAL A O 1
ATOM 835 N N . ALA A 1 104 ? -9.346 6.347 10.159 1.00 89.56 104 ALA A N 1
ATOM 836 C CA . ALA A 1 104 ? -10.755 6.180 10.518 1.00 89.56 104 ALA A CA 1
ATOM 837 C C . ALA A 1 104 ? -11.661 5.989 9.287 1.00 89.56 104 ALA A C 1
ATOM 839 O O . ALA A 1 104 ? -12.546 5.138 9.277 1.00 89.56 104 ALA A O 1
ATOM 840 N N . LEU A 1 105 ? -11.421 6.738 8.203 1.00 89.12 105 LEU A N 1
ATOM 841 C CA . LEU A 1 105 ? -12.167 6.556 6.954 1.00 89.12 105 LEU A CA 1
ATOM 842 C C . LEU A 1 105 ? -11.883 5.196 6.300 1.00 89.12 105 LEU A C 1
ATOM 844 O O . LEU A 1 105 ? -12.776 4.590 5.709 1.00 89.12 105 LEU A O 1
ATOM 848 N N . THR A 1 106 ? -10.635 4.736 6.360 1.00 86.25 106 THR A N 1
ATOM 849 C CA . THR A 1 106 ? -10.231 3.435 5.815 1.00 86.25 106 THR A CA 1
ATOM 850 C C . THR A 1 106 ? -10.899 2.300 6.588 1.00 86.25 106 THR A C 1
ATOM 852 O O . THR A 1 106 ? -11.468 1.401 5.972 1.00 86.25 106 THR A O 1
ATOM 855 N N . GLU A 1 107 ? -10.906 2.391 7.915 1.00 84.44 107 GLU A N 1
ATOM 856 C CA . GLU A 1 107 ? -11.577 1.453 8.813 1.00 84.44 107 GLU A CA 1
ATOM 857 C C . GLU A 1 107 ? -13.091 1.423 8.571 1.00 84.44 107 GLU A C 1
ATOM 859 O O . GLU A 1 107 ? -13.657 0.360 8.323 1.00 84.44 107 GLU A O 1
ATOM 864 N N . ALA A 1 108 ? -13.746 2.589 8.521 1.00 85.12 108 ALA A N 1
ATOM 865 C CA . ALA A 1 108 ? -15.181 2.682 8.253 1.00 85.12 108 ALA A CA 1
ATOM 866 C C . ALA A 1 108 ? -15.570 2.025 6.918 1.00 85.12 108 ALA A C 1
ATOM 868 O O . ALA A 1 108 ? -16.587 1.332 6.827 1.00 85.12 108 ALA A O 1
ATOM 869 N N . ARG A 1 109 ? -14.743 2.197 5.877 1.00 83.12 109 ARG A N 1
ATOM 870 C CA . ARG A 1 109 ? -14.945 1.525 4.587 1.00 83.12 109 ARG A CA 1
ATOM 871 C C . ARG A 1 109 ? -14.780 0.016 4.706 1.00 83.12 109 ARG A C 1
ATOM 873 O O . ARG A 1 109 ? -15.635 -0.708 4.202 1.00 83.12 109 ARG A O 1
ATOM 880 N N . ALA A 1 110 ? -13.734 -0.465 5.377 1.00 79.19 110 ALA A N 1
ATOM 881 C CA . ALA A 1 110 ? -13.536 -1.895 5.588 1.00 79.19 110 ALA A CA 1
ATOM 882 C C . ALA A 1 110 ? -14.766 -2.521 6.277 1.00 79.19 110 ALA A C 1
ATOM 884 O O . ALA A 1 110 ? -15.360 -3.458 5.742 1.00 79.19 110 ALA A O 1
ATOM 885 N N . THR A 1 111 ? -15.221 -1.935 7.387 1.00 78.00 111 THR A N 1
ATOM 886 C CA . THR A 1 111 ? -16.359 -2.422 8.185 1.00 78.00 111 THR A CA 1
ATOM 887 C C . THR A 1 111 ? -17.688 -2.393 7.427 1.00 78.00 111 THR A C 1
ATOM 889 O O . THR A 1 111 ? -18.459 -3.349 7.500 1.00 78.00 111 THR A O 1
ATOM 892 N N . SER A 1 112 ? -17.957 -1.335 6.654 1.00 75.88 112 SER A N 1
ATOM 893 C CA . SER A 1 112 ? -19.216 -1.170 5.905 1.00 75.88 112 SER A CA 1
ATOM 894 C C . SER A 1 112 ? -19.522 -2.351 4.970 1.00 75.88 112 SER A C 1
ATOM 896 O O . SER A 1 112 ? -20.645 -2.847 4.922 1.00 75.88 112 SER A O 1
ATOM 898 N N . TYR A 1 113 ? -18.524 -2.880 4.271 1.00 68.38 113 TYR A N 1
ATOM 899 C CA . TYR A 1 113 ? -18.713 -4.060 3.416 1.00 68.38 113 TYR A CA 1
ATOM 900 C C . TYR A 1 113 ? -18.716 -5.367 4.150 1.00 68.38 113 TYR A C 1
ATOM 902 O O . TYR A 1 113 ? -19.368 -6.288 3.677 1.00 68.38 113 TYR A O 1
ATOM 910 N N . TRP A 1 114 ? -18.007 -5.477 5.271 1.00 65.62 114 TRP A N 1
ATOM 911 C CA . TRP A 1 114 ? -18.132 -6.659 6.109 1.00 65.62 114 TRP A CA 1
ATOM 912 C C . TRP A 1 114 ? -19.574 -6.838 6.564 1.00 65.62 114 TRP A C 1
ATOM 914 O O . TRP A 1 114 ? -20.121 -7.931 6.419 1.00 65.62 114 TRP A O 1
ATOM 924 N N . ALA A 1 115 ? -20.220 -5.748 6.984 1.00 71.81 115 ALA A N 1
ATOM 925 C CA . ALA A 1 115 ? -21.644 -5.748 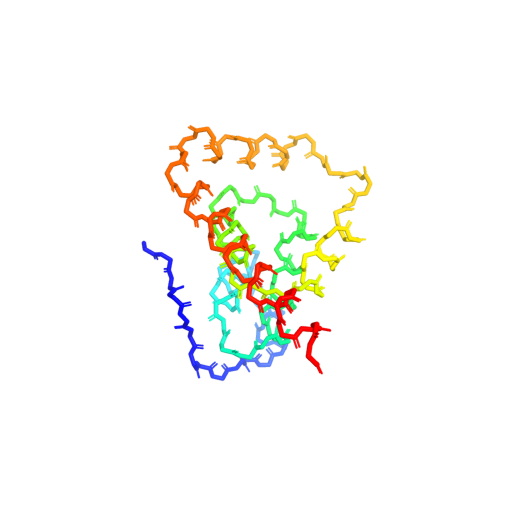7.290 1.00 71.81 115 ALA A CA 1
ATOM 926 C C . ALA A 1 115 ? -22.495 -6.157 6.070 1.00 71.81 115 ALA A C 1
ATOM 928 O O . ALA A 1 115 ? -23.312 -7.070 6.174 1.00 71.81 115 ALA A O 1
ATOM 929 N N . LEU A 1 116 ? -22.257 -5.565 4.891 1.00 67.19 116 LEU A N 1
ATOM 930 C CA . LEU A 1 116 ? -22.997 -5.915 3.665 1.00 67.19 116 LEU A CA 1
ATOM 931 C C . LEU A 1 116 ? -22.780 -7.369 3.205 1.00 67.19 116 LEU A C 1
ATOM 933 O O . LEU A 1 116 ? -23.709 -8.012 2.720 1.00 67.19 116 LEU A O 1
ATOM 937 N N . ARG A 1 117 ? -21.560 -7.901 3.315 1.00 60.84 117 ARG A N 1
ATOM 938 C CA . ARG A 1 117 ? -21.215 -9.272 2.913 1.00 60.84 117 ARG A CA 1
ATOM 939 C C . ARG A 1 117 ? -21.826 -10.296 3.865 1.00 60.84 117 ARG A C 1
ATOM 941 O O . ARG A 1 117 ? -22.354 -11.302 3.394 1.00 60.84 117 ARG A O 1
ATOM 948 N N . ALA A 1 118 ? -21.776 -10.041 5.173 1.00 66.12 118 ALA A N 1
ATOM 949 C CA . ALA A 1 118 ? -22.399 -10.902 6.176 1.00 66.12 118 ALA A CA 1
ATOM 950 C C . ALA A 1 118 ? -23.917 -11.007 5.966 1.00 66.12 118 ALA A C 1
ATOM 952 O O . ALA A 1 118 ? -24.467 -12.098 6.078 1.00 66.12 118 ALA A O 1
ATOM 953 N N . GLU A 1 119 ? -24.569 -9.909 5.577 1.00 67.56 119 GLU A N 1
ATOM 954 C CA . GLU A 1 119 ? -25.996 -9.904 5.244 1.00 67.56 119 GLU A CA 1
ATOM 955 C C . GLU A 1 119 ? -26.307 -10.737 3.990 1.00 67.56 119 GLU A C 1
ATOM 957 O O . GLU A 1 119 ? -27.215 -11.561 3.998 1.00 67.56 119 GLU A O 1
ATOM 962 N N . ARG A 1 120 ? -25.500 -10.617 2.925 1.00 59.12 120 ARG A N 1
ATOM 963 C CA . ARG A 1 120 ? -25.691 -11.397 1.682 1.00 59.12 120 ARG A CA 1
ATOM 964 C C . ARG A 1 120 ? -25.409 -12.895 1.821 1.00 59.12 120 ARG A C 1
ATOM 966 O O . ARG A 1 120 ? -25.830 -13.646 0.956 1.00 59.12 120 ARG A O 1
ATOM 973 N N . THR A 1 121 ? -24.677 -13.317 2.854 1.00 59.78 121 THR A N 1
ATOM 974 C CA . THR A 1 121 ? -24.345 -14.738 3.097 1.00 59.78 121 THR A CA 1
ATOM 975 C C . THR A 1 121 ? -25.391 -15.433 3.987 1.00 59.78 121 THR A C 1
ATOM 977 O O . THR A 1 121 ? -25.330 -16.642 4.176 1.00 59.78 121 THR A O 1
ATOM 980 N N . ARG A 1 122 ? -26.345 -14.681 4.557 1.00 55.97 122 ARG A N 1
ATOM 981 C CA . ARG A 1 122 ? -27.455 -15.205 5.377 1.00 55.97 122 ARG A CA 1
ATOM 982 C C . ARG A 1 122 ? -28.742 -15.486 4.581 1.00 55.97 122 ARG A C 1
ATOM 984 O O . ARG A 1 122 ? -29.724 -15.907 5.187 1.00 55.97 122 ARG A O 1
ATOM 991 N N . LEU A 1 123 ? -28.732 -15.250 3.268 1.00 47.31 123 LEU A N 1
ATOM 992 C CA . LEU A 1 123 ? -29.800 -15.562 2.308 1.00 47.31 123 LEU A CA 1
ATOM 993 C C . LEU A 1 123 ? -29.385 -16.753 1.441 1.00 47.31 123 LEU A C 1
ATOM 995 O O . LEU A 1 123 ? -30.283 -17.545 1.087 1.00 47.31 123 LEU A O 1
#

Radius of gyration: 15.12 Å; chains: 1; bounding box: 45×28×33 Å

pLDDT: mean 82.05, std 12.46, range [47.31, 96.12]